Protein AF-A0A938IDF7-F1 (afdb_monomer)

Structure (mmCIF, N/CA/C/O backbone):
data_AF-A0A938IDF7-F1
#
_entry.id   AF-A0A938IDF7-F1
#
loop_
_atom_site.group_PDB
_atom_site.id
_atom_site.type_symbol
_atom_site.label_atom_id
_atom_site.label_alt_id
_atom_site.label_comp_id
_atom_site.label_asym_id
_atom_site.label_entity_id
_atom_site.label_seq_id
_atom_site.pdbx_PDB_ins_code
_atom_site.Cartn_x
_atom_site.Cartn_y
_atom_site.Cartn_z
_atom_site.occupancy
_atom_site.B_iso_or_equiv
_atom_site.auth_seq_id
_atom_site.auth_comp_id
_atom_site.auth_asym_id
_atom_site.auth_atom_id
_atom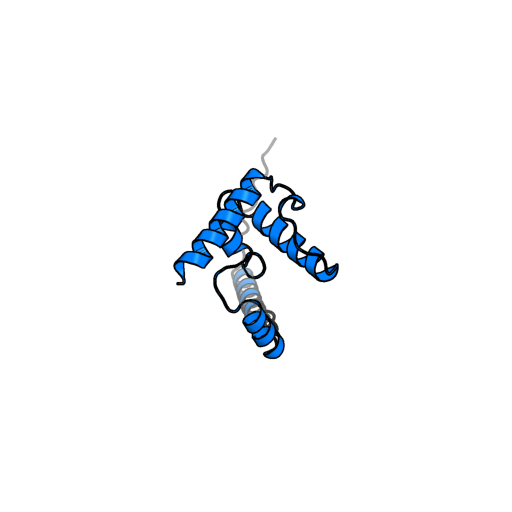_site.pdbx_PDB_model_num
ATOM 1 N N . MET A 1 1 ? 25.572 43.392 29.062 1.00 47.22 1 MET A N 1
ATOM 2 C CA . MET A 1 1 ? 24.604 42.386 28.580 1.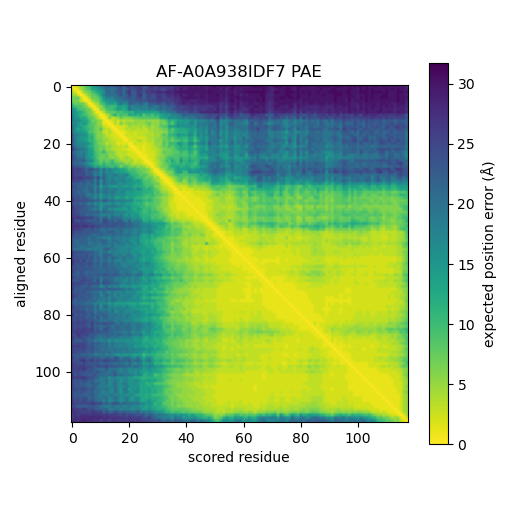00 47.22 1 MET A CA 1
ATOM 3 C C . MET A 1 1 ? 24.252 42.818 27.166 1.00 47.22 1 MET A C 1
ATOM 5 O O . MET A 1 1 ? 23.211 43.414 26.953 1.00 47.22 1 MET A O 1
ATOM 9 N N . GLU A 1 2 ? 25.220 42.679 26.259 1.00 44.78 2 GLU A N 1
ATOM 10 C CA . GLU A 1 2 ? 25.135 43.179 24.883 1.00 44.78 2 GLU A CA 1
ATOM 11 C C . GLU A 1 2 ? 24.808 41.978 23.998 1.00 44.78 2 GLU A C 1
ATOM 13 O O . GLU A 1 2 ? 25.450 40.932 24.099 1.00 44.78 2 GLU A O 1
ATOM 18 N N . SER A 1 3 ? 23.722 42.108 23.248 1.00 55.47 3 SER A N 1
ATOM 19 C CA . SER A 1 3 ? 23.105 41.054 22.459 1.00 55.47 3 SER A CA 1
ATOM 20 C C . SER A 1 3 ? 23.899 40.876 21.165 1.00 55.47 3 SER A C 1
AT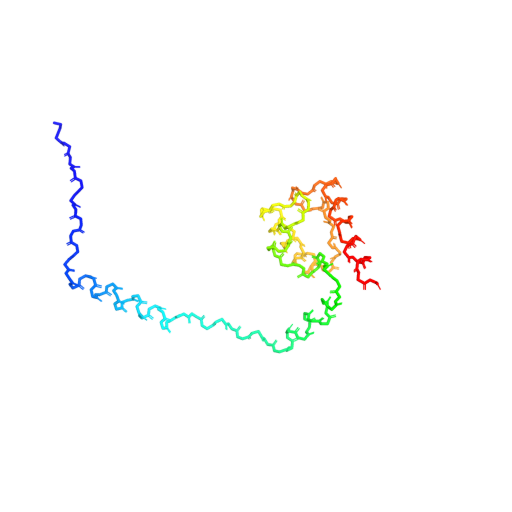OM 22 O O . SER A 1 3 ? 23.927 41.778 20.332 1.00 55.47 3 SER A O 1
ATOM 24 N N . ASP A 1 4 ? 24.562 39.729 21.027 1.00 52.56 4 ASP A N 1
ATOM 25 C CA . ASP A 1 4 ? 25.287 39.331 19.821 1.00 52.56 4 ASP A CA 1
ATOM 26 C C . ASP A 1 4 ? 24.258 38.982 18.731 1.00 52.56 4 ASP A C 1
ATOM 28 O O . ASP A 1 4 ? 23.589 37.945 18.776 1.00 52.56 4 ASP A O 1
ATOM 32 N N . ALA A 1 5 ? 24.021 39.926 17.821 1.00 57.66 5 ALA A N 1
ATOM 33 C CA . ALA A 1 5 ? 23.119 39.753 16.690 1.00 57.66 5 ALA A CA 1
ATOM 34 C C . ALA A 1 5 ? 23.831 38.937 15.597 1.00 57.66 5 ALA A C 1
ATOM 36 O O . ALA A 1 5 ? 24.984 39.236 15.288 1.00 57.66 5 ALA A O 1
ATOM 37 N N . PRO A 1 6 ? 23.181 37.937 14.974 1.00 56.44 6 PRO A N 1
ATOM 38 C CA . PRO A 1 6 ? 23.856 37.074 14.017 1.00 56.44 6 PRO A CA 1
ATOM 39 C C . PRO A 1 6 ? 24.259 37.874 12.777 1.00 56.44 6 PRO A C 1
ATOM 41 O O . PRO A 1 6 ? 23.417 38.493 12.117 1.00 56.44 6 PRO A O 1
ATOM 44 N N . GLU A 1 7 ? 25.557 37.849 12.474 1.00 58.81 7 GLU A N 1
ATOM 45 C CA . GLU A 1 7 ? 26.125 38.367 11.237 1.00 58.81 7 GLU A CA 1
ATOM 46 C C . GLU A 1 7 ? 25.299 37.866 10.047 1.00 58.81 7 GLU A C 1
ATOM 48 O O . GLU A 1 7 ? 25.103 36.663 9.844 1.00 58.81 7 GLU A O 1
ATOM 53 N N . ARG A 1 8 ? 24.773 38.810 9.258 1.00 59.25 8 ARG A N 1
ATOM 54 C CA . ARG A 1 8 ? 24.155 38.499 7.971 1.00 59.25 8 ARG A CA 1
ATOM 55 C C . ARG A 1 8 ? 25.218 37.810 7.129 1.00 59.25 8 ARG A C 1
ATOM 57 O O . ARG A 1 8 ? 26.228 38.413 6.787 1.00 59.25 8 ARG A O 1
ATOM 64 N N . LEU A 1 9 ? 24.979 36.543 6.826 1.00 62.31 9 LEU A 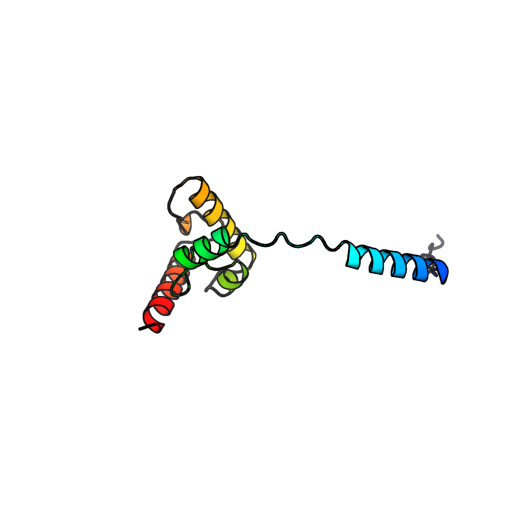N 1
ATOM 65 C CA . LEU A 1 9 ? 25.852 35.709 6.021 1.00 62.31 9 LEU A CA 1
ATOM 66 C C . LEU A 1 9 ? 25.815 36.220 4.569 1.00 62.31 9 LEU A C 1
ATOM 68 O O . LEU A 1 9 ? 25.036 35.750 3.743 1.00 62.31 9 LEU A O 1
ATOM 72 N N . GLU A 1 10 ? 26.610 37.247 4.277 1.00 64.50 10 GLU A N 1
ATOM 73 C CA . GLU A 1 10 ? 26.781 37.823 2.945 1.00 64.50 10 GLU A CA 1
ATOM 74 C C . GLU A 1 10 ? 27.708 36.909 2.146 1.00 64.50 10 GLU A C 1
ATOM 76 O O . GLU A 1 10 ? 28.932 37.027 2.182 1.00 64.50 10 GLU A O 1
ATOM 81 N N . TRP A 1 11 ? 27.124 35.927 1.457 1.00 64.62 11 TRP A N 1
ATOM 82 C CA . TRP A 1 11 ? 27.906 35.022 0.624 1.00 64.62 11 TRP A CA 1
ATOM 83 C C . TRP A 1 11 ? 28.582 35.831 -0.491 1.00 64.62 11 TRP A C 1
ATOM 85 O O . TRP A 1 11 ? 27.880 36.475 -1.279 1.00 64.62 11 TRP A O 1
ATOM 95 N N . PRO A 1 12 ? 29.924 35.794 -0.614 1.00 77.88 12 PRO A N 1
ATOM 96 C CA . PRO A 1 12 ? 30.583 36.389 -1.765 1.00 77.88 12 PRO A CA 1
ATOM 97 C C . PRO A 1 12 ? 30.064 35.722 -3.044 1.00 77.88 12 PRO A C 1
ATOM 99 O O . PRO A 1 12 ? 29.681 34.551 -3.034 1.00 77.88 12 PRO A O 1
ATOM 102 N N . VAL A 1 13 ? 30.083 36.440 -4.170 1.00 76.44 13 VAL A N 1
ATOM 103 C CA . VAL A 1 13 ? 29.576 35.945 -5.469 1.00 76.44 13 VAL A CA 1
ATOM 104 C C . VAL A 1 13 ? 30.184 34.583 -5.845 1.00 76.44 13 VAL A C 1
ATOM 106 O O . VAL A 1 13 ? 29.494 33.724 -6.386 1.00 76.44 13 VAL A O 1
ATOM 109 N N . TRP A 1 14 ? 31.441 34.327 -5.469 1.00 69.38 14 TRP A N 1
ATOM 110 C CA . TRP A 1 14 ? 32.098 33.026 -5.640 1.00 69.38 14 TRP A CA 1
ATOM 111 C C . TRP A 1 14 ? 31.439 31.884 -4.853 1.00 69.38 14 TRP A C 1
ATOM 113 O O . TRP A 1 14 ? 31.385 30.760 -5.346 1.00 69.38 14 TRP A O 1
ATOM 123 N N . GLY A 1 15 ? 30.885 32.167 -3.672 1.00 80.06 15 GLY A N 1
ATOM 124 C CA . GLY A 1 15 ? 30.081 31.220 -2.901 1.00 80.06 15 GLY A CA 1
ATOM 125 C C . GLY A 1 15 ? 28.785 30.849 -3.622 1.00 80.06 15 GLY A C 1
ATOM 126 O O . GLY A 1 15 ? 28.440 29.672 -3.686 1.00 80.06 15 GLY A O 1
ATOM 127 N N . PHE A 1 16 ? 28.110 31.821 -4.248 1.00 78.19 16 PHE A N 1
ATOM 128 C CA . PHE A 1 16 ? 26.933 31.554 -5.084 1.00 78.19 16 PHE A CA 1
ATOM 129 C C . PHE A 1 16 ? 27.280 30.749 -6.340 1.00 78.19 16 PHE A C 1
ATOM 131 O O . PHE A 1 16 ? 26.559 29.815 -6.677 1.00 78.19 16 PHE A O 1
ATOM 138 N N . VAL A 1 17 ? 28.393 31.057 -7.013 1.00 81.88 17 VAL A N 1
ATOM 139 C CA . VAL A 1 17 ? 28.861 30.298 -8.187 1.00 81.88 17 VAL A CA 1
ATOM 140 C C . VAL A 1 17 ? 29.218 28.859 -7.805 1.00 81.88 17 VAL A C 1
ATOM 142 O O . VAL A 1 17 ? 28.839 27.929 -8.514 1.00 81.88 17 VAL A O 1
ATOM 145 N N . GLY A 1 18 ? 29.884 28.658 -6.666 1.00 85.25 18 GLY A N 1
ATOM 146 C CA . GLY A 1 18 ? 30.176 27.329 -6.131 1.00 85.25 18 GLY A CA 1
ATOM 147 C C . GLY A 1 18 ? 28.910 26.544 -5.783 1.00 85.25 18 GLY A C 1
ATOM 148 O O . GLY A 1 18 ? 28.787 25.384 -6.169 1.00 85.25 18 GLY A O 1
ATOM 149 N N . ALA A 1 19 ? 27.937 27.184 -5.129 1.00 83.06 19 ALA A N 1
ATOM 150 C CA . ALA A 1 19 ? 26.654 26.570 -4.792 1.00 83.06 19 ALA A CA 1
ATOM 151 C C . ALA A 1 19 ? 25.810 26.237 -6.036 1.00 83.06 19 ALA A C 1
ATOM 153 O O . ALA A 1 19 ? 25.235 25.154 -6.110 1.00 83.06 19 ALA A O 1
ATOM 154 N N . LEU A 1 20 ? 25.777 27.120 -7.041 1.00 83.62 20 LEU A N 1
ATOM 155 C CA . LEU A 1 20 ? 25.109 26.864 -8.322 1.00 83.62 20 LEU A CA 1
ATOM 156 C C . LEU A 1 20 ? 25.790 25.732 -9.095 1.00 83.62 20 LEU A C 1
ATOM 158 O O . LEU A 1 20 ? 25.105 24.860 -9.623 1.00 83.62 20 LEU A O 1
ATOM 162 N N . GLY A 1 21 ? 27.125 25.706 -9.129 1.00 87.62 21 GLY A N 1
ATOM 163 C CA . GLY A 1 21 ? 27.892 24.629 -9.753 1.00 87.62 21 GLY A CA 1
ATOM 164 C C . GLY A 1 21 ? 27.668 23.282 -9.067 1.00 87.62 21 GLY A C 1
ATOM 165 O O . GLY A 1 21 ? 27.426 22.283 -9.742 1.00 87.62 21 GLY A O 1
ATOM 166 N N . ALA A 1 22 ? 27.672 23.260 -7.732 1.00 84.94 22 ALA A N 1
ATOM 167 C CA . ALA A 1 22 ? 27.347 22.077 -6.939 1.00 84.94 22 ALA A CA 1
ATOM 168 C C . ALA A 1 22 ? 25.896 21.621 -7.162 1.00 84.94 22 ALA A C 1
ATOM 170 O O . ALA A 1 22 ? 25.655 20.431 -7.347 1.00 84.94 22 ALA A O 1
ATOM 171 N N . GLY A 1 23 ? 24.938 22.550 -7.222 1.00 84.00 23 GLY A N 1
ATOM 172 C CA . GLY A 1 23 ? 23.542 22.249 -7.543 1.00 84.00 23 GLY A CA 1
ATOM 173 C C . GLY A 1 23 ? 23.374 21.647 -8.941 1.00 84.00 23 GLY A C 1
ATOM 174 O O . GLY A 1 23 ? 22.694 20.636 -9.098 1.00 84.00 23 GLY A O 1
ATOM 175 N N . LEU A 1 24 ? 24.050 22.207 -9.950 1.00 83.94 24 LEU A N 1
ATOM 176 C CA . LEU A 1 24 ? 24.034 21.688 -11.322 1.00 83.94 24 LEU A CA 1
ATOM 177 C C . LEU A 1 24 ? 24.696 20.302 -11.418 1.00 83.94 24 LEU A C 1
ATOM 179 O O . LEU A 1 24 ? 24.241 19.436 -12.165 1.00 83.94 24 LEU A O 1
ATOM 183 N N . LEU A 1 25 ? 25.765 20.080 -10.650 1.00 82.44 25 LEU A N 1
ATOM 184 C CA . LEU A 1 25 ? 26.441 18.789 -10.560 1.00 82.44 25 LEU A CA 1
ATOM 185 C C . LEU A 1 25 ? 25.550 17.737 -9.889 1.00 82.44 25 LEU A C 1
ATOM 187 O O . LEU A 1 25 ? 25.468 16.616 -10.378 1.00 82.44 25 LEU A O 1
ATOM 191 N N . LEU A 1 26 ? 24.835 18.095 -8.821 1.00 81.62 26 LEU A N 1
ATOM 192 C CA . LEU A 1 26 ? 23.888 17.196 -8.157 1.00 81.62 26 LEU A CA 1
ATOM 193 C C . LEU A 1 26 ? 22.704 16.833 -9.062 1.00 81.62 26 LEU A C 1
ATOM 195 O O . LEU A 1 26 ? 22.307 15.674 -9.079 1.00 81.62 26 LEU A O 1
ATOM 199 N N . GLN A 1 27 ? 22.211 17.763 -9.886 1.00 77.75 27 GLN A N 1
ATOM 200 C CA . GLN A 1 27 ? 21.201 17.457 -10.912 1.00 77.75 27 GLN A CA 1
ATOM 201 C C . GLN A 1 27 ? 21.706 16.442 -11.953 1.00 77.75 27 GLN A C 1
ATOM 203 O O . GLN A 1 27 ? 20.935 15.649 -12.478 1.00 77.75 27 GLN A O 1
ATOM 208 N N . ARG A 1 28 ? 23.011 16.425 -12.255 1.00 80.31 28 ARG A N 1
ATOM 209 C CA . ARG A 1 28 ? 23.624 15.418 -13.145 1.00 80.31 28 ARG A CA 1
ATOM 210 C C . ARG A 1 28 ? 23.840 14.068 -12.468 1.00 80.31 28 ARG A C 1
ATOM 212 O O . ARG A 1 28 ? 23.969 13.064 -13.162 1.00 80.31 28 ARG A O 1
ATOM 219 N N . LEU A 1 29 ? 23.909 14.063 -11.141 1.00 76.56 29 LEU A N 1
ATOM 220 C CA . LEU A 1 29 ? 24.070 12.878 -10.307 1.00 76.56 29 LEU A CA 1
ATOM 221 C C . LEU A 1 29 ? 22.731 12.343 -9.797 1.00 76.56 29 LEU A C 1
ATOM 223 O O . LEU A 1 29 ? 22.749 11.474 -8.924 1.00 76.56 29 LEU A O 1
ATOM 227 N N . GLU A 1 30 ? 21.593 12.833 -10.314 1.00 70.00 30 GLU A N 1
ATOM 228 C CA . GLU A 1 30 ? 20.296 12.238 -10.007 1.00 70.00 30 GLU A CA 1
ATOM 229 C C . GLU A 1 30 ? 20.405 10.731 -10.251 1.00 70.00 30 GLU A C 1
ATOM 231 O O . GLU A 1 30 ? 20.681 10.308 -11.382 1.00 70.00 30 GLU A O 1
ATOM 236 N N . PRO A 1 31 ? 20.282 9.906 -9.194 1.00 63.84 31 PRO A N 1
ATOM 237 C CA . PRO A 1 31 ? 20.448 8.479 -9.342 1.00 63.84 31 PRO A CA 1
ATOM 238 C C . PRO A 1 31 ? 19.395 8.034 -10.341 1.00 63.84 31 PRO A C 1
ATOM 240 O O . PRO A 1 31 ? 18.200 8.260 -10.128 1.00 63.84 31 PRO A O 1
ATOM 243 N N . ALA A 1 32 ? 19.842 7.443 -11.449 1.00 70.62 32 ALA A N 1
ATOM 244 C CA . ALA A 1 32 ? 18.938 6.861 -12.419 1.00 70.62 32 ALA A CA 1
ATOM 245 C C . ALA A 1 32 ? 18.009 5.932 -11.640 1.00 70.62 32 ALA A C 1
ATOM 247 O O . ALA A 1 32 ? 18.468 4.940 -11.066 1.00 70.62 32 ALA A O 1
ATOM 248 N N . ARG A 1 33 ? 16.717 6.285 -11.551 1.00 71.94 33 ARG A N 1
ATOM 249 C CA . ARG A 1 33 ? 15.726 5.372 -10.983 1.00 71.94 33 ARG A CA 1
ATOM 250 C C . ARG A 1 33 ? 15.907 4.072 -11.753 1.00 71.94 33 ARG A C 1
ATOM 252 O O . ARG A 1 33 ? 15.801 4.119 -12.983 1.00 71.94 33 ARG A O 1
ATOM 259 N N . PRO A 1 34 ? 16.259 2.960 -11.084 1.00 72.50 34 PRO A N 1
ATOM 260 C CA . PRO A 1 34 ? 16.551 1.737 -11.800 1.00 72.50 34 PRO A CA 1
ATOM 261 C C . PRO A 1 34 ? 15.333 1.422 -12.670 1.00 72.50 34 PRO A C 1
ATOM 263 O O . PRO A 1 34 ? 14.202 1.489 -12.168 1.00 72.50 34 PRO A O 1
ATOM 266 N N . PRO A 1 35 ? 15.520 1.167 -13.977 1.00 76.94 35 PRO A N 1
ATOM 267 C CA . PRO A 1 35 ? 14.401 0.814 -14.825 1.00 76.94 35 PRO A CA 1
ATOM 268 C C . PRO A 1 35 ? 13.756 -0.433 -14.224 1.00 76.94 35 PRO A C 1
ATOM 270 O O . PRO A 1 35 ? 14.421 -1.449 -14.025 1.00 76.94 35 PRO A O 1
ATOM 273 N N . ILE A 1 36 ? 12.471 -0.337 -13.877 1.00 80.19 36 ILE A N 1
ATOM 274 C CA . ILE A 1 36 ? 11.717 -1.493 -13.392 1.00 80.19 36 ILE A CA 1
ATOM 275 C C . ILE A 1 36 ? 11.767 -2.542 -14.511 1.00 80.19 36 ILE A C 1
ATOM 277 O O . ILE A 1 36 ? 11.329 -2.215 -15.620 1.00 80.19 36 ILE A O 1
ATOM 281 N N . PRO A 1 37 ? 12.287 -3.759 -14.257 1.00 88.38 37 PRO A N 1
ATOM 282 C CA . PRO A 1 37 ? 12.367 -4.797 -15.277 1.00 88.38 37 PRO A CA 1
ATOM 283 C C . PRO A 1 37 ? 10.999 -5.027 -15.924 1.00 88.38 37 PRO A C 1
ATOM 285 O O . PRO A 1 37 ? 9.992 -5.069 -15.216 1.00 88.38 37 PRO A O 1
ATOM 288 N N . GLU A 1 38 ? 10.941 -5.213 -17.245 1.00 87.12 38 GLU A N 1
ATOM 289 C CA . GLU A 1 38 ? 9.672 -5.469 -17.952 1.00 87.12 38 GLU A CA 1
ATOM 290 C C . GLU A 1 38 ? 8.919 -6.660 -17.351 1.00 87.12 38 GLU A C 1
ATOM 292 O O . GLU A 1 38 ? 7.708 -6.600 -17.166 1.00 87.12 38 GLU A O 1
ATOM 297 N N . ALA A 1 39 ? 9.650 -7.694 -16.925 1.00 85.31 39 ALA A N 1
ATOM 298 C CA . ALA A 1 39 ? 9.088 -8.836 -16.211 1.00 85.31 39 ALA A CA 1
ATOM 299 C C . ALA A 1 39 ? 8.384 -8.442 -14.899 1.00 85.31 39 ALA A C 1
ATOM 301 O O . ALA A 1 39 ? 7.333 -8.990 -14.577 1.00 85.31 39 ALA A O 1
ATOM 302 N N . ALA A 1 40 ? 8.924 -7.476 -14.149 1.00 83.44 40 ALA A N 1
ATOM 303 C CA . ALA A 1 40 ? 8.290 -6.980 -12.930 1.00 83.44 40 ALA A CA 1
ATOM 304 C C . ALA A 1 40 ? 7.034 -6.153 -13.247 1.00 83.44 40 ALA A C 1
ATOM 306 O O . ALA A 1 40 ? 6.040 -6.271 -12.536 1.00 83.44 40 ALA A O 1
ATOM 307 N N . ARG A 1 41 ? 7.042 -5.373 -14.340 1.00 83.38 41 ARG A N 1
ATOM 308 C CA . ARG A 1 41 ? 5.847 -4.651 -14.812 1.00 83.38 41 ARG A CA 1
ATOM 309 C C . ARG A 1 41 ? 4.742 -5.615 -15.226 1.00 83.38 41 ARG A C 1
ATOM 311 O O . ARG A 1 41 ? 3.644 -5.519 -14.694 1.00 83.38 41 ARG A O 1
ATOM 318 N N . ALA A 1 42 ? 5.060 -6.589 -16.076 1.00 86.44 42 ALA A N 1
ATOM 319 C CA . ALA A 1 42 ? 4.116 -7.612 -16.514 1.00 86.44 42 ALA A CA 1
ATOM 320 C C . ALA A 1 42 ? 3.567 -8.428 -15.332 1.00 86.44 42 ALA A C 1
ATOM 322 O O . ALA A 1 42 ? 2.385 -8.763 -15.295 1.00 86.44 42 ALA A O 1
ATOM 323 N N . PHE A 1 43 ? 4.402 -8.713 -14.326 1.00 83.38 43 PHE A N 1
ATOM 324 C CA . PHE A 1 43 ? 3.956 -9.371 -13.101 1.00 83.38 43 PHE A CA 1
ATOM 325 C C . PHE A 1 43 ? 2.925 -8.525 -12.344 1.00 83.38 43 PHE A C 1
ATOM 327 O O . PHE A 1 43 ? 1.858 -9.040 -12.006 1.00 83.38 43 PHE A O 1
ATOM 334 N N . VAL A 1 44 ? 3.210 -7.238 -12.111 1.00 82.69 44 VAL A N 1
ATOM 335 C CA . VAL A 1 44 ? 2.267 -6.322 -11.450 1.00 82.69 44 VAL A CA 1
ATOM 336 C C . VAL A 1 44 ? 0.990 -6.187 -12.269 1.00 82.69 44 VAL A C 1
ATOM 338 O O . VAL A 1 44 ? -0.084 -6.364 -11.710 1.00 82.69 44 VAL A O 1
ATOM 341 N N . GLU A 1 45 ? 1.081 -5.969 -13.581 1.00 84.56 45 GLU A N 1
ATOM 342 C CA . GLU A 1 45 ? -0.084 -5.898 -14.468 1.00 84.56 45 GLU A CA 1
ATOM 343 C C . GLU A 1 45 ? -0.927 -7.170 -14.392 1.00 84.56 45 GLU A C 1
ATOM 345 O O . GLU A 1 45 ? -2.132 -7.080 -14.221 1.00 84.56 45 GLU A O 1
ATOM 350 N N . SER A 1 46 ? -0.322 -8.359 -14.412 1.00 84.69 46 SER A N 1
ATOM 351 C CA . SER A 1 46 ? -1.081 -9.612 -14.298 1.00 84.69 46 SER A CA 1
ATOM 352 C C . SER A 1 46 ? -1.770 -9.787 -12.937 1.00 84.69 46 SER A C 1
ATOM 354 O O . SER A 1 46 ? -2.843 -10.381 -12.859 1.00 84.69 46 SER A O 1
ATOM 356 N N . ARG A 1 47 ? -1.165 -9.273 -11.856 1.00 79.62 47 ARG A N 1
ATOM 357 C CA . ARG A 1 47 ? -1.686 -9.351 -10.479 1.00 79.62 47 ARG A CA 1
ATOM 358 C C . ARG A 1 47 ? -2.711 -8.265 -10.166 1.00 79.62 47 ARG A C 1
ATOM 360 O O . ARG A 1 47 ? -3.548 -8.466 -9.293 1.00 79.62 47 ARG A O 1
ATOM 367 N N . CYS A 1 48 ? -2.607 -7.135 -10.853 1.00 83.69 48 CYS A N 1
ATOM 368 C CA . CYS A 1 48 ? -3.381 -5.922 -10.624 1.00 83.69 48 CYS A CA 1
ATOM 369 C C . CYS A 1 48 ? -4.271 -5.560 -11.815 1.00 83.69 48 CYS A C 1
ATOM 371 O O . CYS A 1 48 ? -4.800 -4.452 -11.873 1.00 83.69 48 CYS A O 1
ATOM 373 N N . ALA A 1 49 ? -4.457 -6.490 -12.755 1.00 77.50 49 ALA A N 1
ATOM 374 C CA . ALA A 1 49 ? -5.419 -6.366 -13.834 1.00 77.50 49 ALA A CA 1
ATOM 375 C C . ALA A 1 49 ? -6.829 -6.439 -13.245 1.00 77.50 49 ALA A C 1
ATOM 377 O O . ALA A 1 49 ? -7.282 -7.501 -12.815 1.00 77.50 49 ALA A O 1
ATOM 378 N N . GLY A 1 50 ? -7.519 -5.303 -13.215 1.00 78.12 50 GLY A N 1
ATOM 379 C CA . GLY A 1 50 ? -8.892 -5.229 -12.738 1.00 78.12 50 GLY A CA 1
ATOM 380 C C . GLY A 1 50 ? -9.219 -3.912 -12.040 1.00 78.12 50 GLY A C 1
ATOM 381 O O . GLY A 1 50 ? -8.441 -2.957 -12.110 1.00 78.12 50 GLY A O 1
ATOM 382 N N . PRO A 1 51 ? -10.387 -3.843 -11.381 1.00 82.75 51 PRO A N 1
ATOM 383 C CA . PRO A 1 51 ? -10.758 -2.692 -10.570 1.00 82.75 51 PRO A CA 1
ATOM 384 C C . PRO A 1 51 ? -9.792 -2.521 -9.390 1.00 82.75 51 PRO A C 1
ATOM 386 O O . PRO A 1 51 ? -9.110 -3.465 -8.976 1.00 82.75 51 PRO A O 1
ATOM 389 N N . ARG A 1 52 ? -9.764 -1.306 -8.827 1.00 86.88 52 ARG A N 1
ATOM 390 C CA . ARG A 1 52 ? -8.948 -0.972 -7.648 1.00 86.88 52 ARG A CA 1
ATOM 391 C C . ARG A 1 52 ? -9.088 -2.025 -6.556 1.00 86.88 52 ARG A C 1
ATOM 393 O O . ARG A 1 52 ? -10.188 -2.506 -6.273 1.00 86.88 52 ARG A O 1
ATOM 400 N N . SER A 1 53 ? -7.968 -2.364 -5.928 1.00 87.75 53 SER A N 1
ATOM 401 C CA . SER A 1 53 ? -7.928 -3.401 -4.906 1.00 87.75 53 SER A CA 1
ATOM 402 C C . SER A 1 53 ? -6.843 -3.128 -3.878 1.00 87.75 53 SER A C 1
ATOM 404 O O . SER A 1 53 ? -5.763 -2.619 -4.169 1.00 87.75 53 SER A O 1
ATOM 406 N N . LEU A 1 54 ? -7.099 -3.581 -2.655 1.00 88.94 54 LEU A N 1
ATOM 407 C CA . LEU A 1 54 ? -6.203 -3.390 -1.516 1.00 88.94 54 LEU A CA 1
ATOM 408 C C . LEU A 1 54 ? -4.801 -3.981 -1.738 1.00 88.94 54 LEU A C 1
ATOM 410 O O . LEU A 1 54 ? -3.823 -3.538 -1.139 1.00 88.94 54 LEU A O 1
ATOM 414 N N . LEU A 1 55 ? -4.684 -4.977 -2.617 1.00 87.12 55 LEU A N 1
ATOM 415 C CA . LEU A 1 55 ? -3.417 -5.628 -2.940 1.00 87.12 55 LEU A CA 1
ATOM 416 C C . LEU A 1 55 ? -2.537 -4.807 -3.891 1.00 87.12 55 LEU A C 1
ATOM 418 O O . LEU A 1 55 ? -1.331 -5.035 -3.926 1.00 87.12 55 LEU A O 1
ATOM 422 N N . CYS A 1 56 ? -3.119 -3.853 -4.616 1.00 86.88 56 CYS A N 1
ATOM 423 C CA . CYS A 1 56 ? -2.464 -3.151 -5.718 1.00 86.88 56 CYS A CA 1
ATOM 424 C C . CYS A 1 56 ? -2.389 -1.642 -5.520 1.00 86.88 56 CYS A C 1
ATOM 426 O O . CYS A 1 56 ? -1.445 -1.021 -6.002 1.00 86.88 56 CYS A O 1
ATOM 428 N N . ASP A 1 57 ? -3.325 -1.073 -4.765 1.00 91.00 57 ASP A N 1
ATOM 429 C CA . ASP A 1 57 ? -3.373 0.362 -4.531 1.00 91.00 57 ASP A CA 1
ATOM 430 C C . ASP A 1 57 ? -2.070 0.861 -3.874 1.00 91.00 57 ASP A C 1
ATOM 432 O O . ASP A 1 57 ? -1.511 0.250 -2.948 1.00 91.00 57 ASP A O 1
ATOM 436 N N . SER A 1 58 ? -1.561 1.973 -4.391 1.00 90.00 58 SER A N 1
ATOM 437 C CA . SER A 1 58 ? -0.432 2.719 -3.837 1.00 90.00 58 SER A CA 1
ATOM 438 C C . SER A 1 58 ? -0.794 3.371 -2.498 1.00 90.00 58 SER A C 1
ATOM 440 O O . SER A 1 58 ? -1.967 3.516 -2.166 1.00 90.00 58 SER A O 1
ATOM 442 N N . ALA A 1 59 ? 0.203 3.805 -1.717 1.00 89.62 59 ALA A N 1
ATOM 443 C CA . ALA A 1 59 ? -0.060 4.505 -0.453 1.00 89.62 59 ALA A CA 1
ATOM 444 C C . ALA A 1 59 ? -0.968 5.732 -0.663 1.00 89.62 59 ALA A C 1
ATOM 446 O O . ALA A 1 59 ? -1.964 5.882 0.034 1.00 89.62 59 ALA A O 1
ATOM 447 N N . PHE A 1 60 ? -0.701 6.517 -1.708 1.00 89.62 60 PHE A N 1
ATOM 448 C CA . PHE A 1 60 ? -1.519 7.670 -2.078 1.00 89.62 60 PHE A CA 1
ATOM 449 C C . PHE A 1 60 ? -2.969 7.291 -2.419 1.00 89.62 60 PHE A C 1
ATOM 451 O O . PHE A 1 60 ? -3.917 7.947 -2.000 1.00 89.62 60 PHE A O 1
ATOM 458 N N . GLU A 1 61 ? -3.170 6.201 -3.157 1.00 92.56 61 GLU A N 1
ATOM 459 C CA . GLU A 1 61 ? -4.511 5.701 -3.463 1.00 92.56 61 GLU A CA 1
ATOM 460 C C . GLU A 1 61 ? -5.243 5.212 -2.209 1.00 92.56 61 GLU A C 1
ATOM 462 O O . GLU A 1 61 ? -6.448 5.444 -2.077 1.00 92.56 61 GLU A O 1
ATOM 467 N N . LEU A 1 62 ? -4.529 4.576 -1.277 1.00 94.62 62 LEU A N 1
ATOM 468 C CA . LEU A 1 62 ? -5.081 4.120 -0.002 1.00 94.62 62 LEU A CA 1
ATOM 469 C C . LEU A 1 62 ? -5.523 5.288 0.891 1.00 94.62 62 LEU A C 1
ATOM 471 O O . LEU A 1 62 ? -6.508 5.141 1.608 1.00 94.62 62 LEU A O 1
ATOM 475 N N . GLU A 1 63 ? -4.863 6.446 0.832 1.00 94.69 63 GLU A N 1
ATOM 476 C CA . GLU A 1 63 ? -5.267 7.658 1.570 1.00 94.69 63 GLU A CA 1
ATOM 477 C C . GLU A 1 63 ? -6.632 8.209 1.142 1.00 94.69 63 GLU A C 1
ATOM 479 O O . GLU A 1 63 ? -7.300 8.893 1.912 1.00 94.69 63 GLU A O 1
ATOM 484 N N . ALA A 1 64 ? -7.086 7.902 -0.074 1.00 92.62 64 ALA A N 1
ATOM 485 C CA . ALA A 1 64 ? -8.415 8.303 -0.526 1.00 92.62 64 ALA A CA 1
ATOM 486 C C . ALA A 1 64 ? -9.544 7.454 0.095 1.00 92.62 64 ALA A C 1
ATOM 488 O O . ALA A 1 64 ? -10.722 7.753 -0.111 1.00 92.62 64 ALA A O 1
ATOM 489 N N . LEU A 1 65 ? -9.214 6.380 0.823 1.00 93.38 65 LEU A N 1
ATOM 490 C CA . LEU A 1 65 ? -10.201 5.480 1.415 1.00 93.38 65 LEU A CA 1
ATOM 491 C C . LEU A 1 65 ? -10.844 6.081 2.679 1.00 93.38 65 LEU A C 1
ATOM 493 O O . LEU A 1 65 ? -10.193 6.782 3.459 1.00 93.38 65 LEU A O 1
ATOM 497 N N . PRO A 1 66 ? -12.122 5.760 2.954 1.00 91.94 66 PRO A N 1
ATOM 498 C CA . PRO A 1 66 ? -12.838 6.305 4.101 1.00 91.94 66 PRO A CA 1
ATOM 499 C C . PRO A 1 66 ? -12.157 5.937 5.425 1.00 91.94 66 PRO A C 1
ATOM 501 O O . PRO A 1 66 ? -12.048 4.768 5.797 1.00 91.94 66 PRO A O 1
ATOM 504 N N . GLY A 1 67 ? -11.727 6.959 6.168 1.00 91.38 67 GLY A N 1
ATOM 505 C CA . GLY A 1 67 ? -11.068 6.782 7.462 1.00 91.38 67 GLY A CA 1
ATOM 506 C C . GLY A 1 67 ? -9.609 6.320 7.374 1.00 91.38 67 GLY A C 1
ATOM 507 O O . GLY A 1 67 ? -9.038 5.963 8.407 1.00 91.38 67 GLY A O 1
ATOM 508 N N . VAL A 1 68 ? -8.985 6.350 6.195 1.00 94.94 68 VAL A N 1
ATOM 509 C CA . VAL A 1 68 ? -7.555 6.077 6.002 1.00 94.94 68 VAL A CA 1
ATOM 510 C C . VAL A 1 68 ? -6.852 7.396 5.694 1.00 94.94 68 VAL A C 1
ATOM 512 O O . VAL A 1 68 ? -7.126 8.020 4.687 1.00 94.94 68 VAL A O 1
ATOM 515 N N . GLY A 1 69 ? -5.965 7.841 6.583 1.00 93.94 69 GLY A N 1
ATOM 516 C CA . GLY A 1 69 ? -5.022 8.927 6.288 1.00 93.94 69 GLY A CA 1
ATOM 517 C C . GLY A 1 69 ? -3.628 8.371 6.005 1.00 93.94 69 GLY A 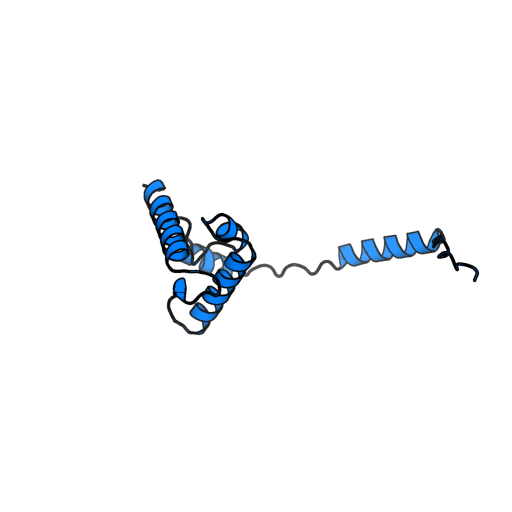C 1
ATOM 518 O O . GLY A 1 69 ? -3.422 7.165 6.137 1.00 93.94 69 GLY A O 1
ATOM 519 N N . GLU A 1 70 ? -2.665 9.245 5.715 1.00 95.38 70 GLU A N 1
ATOM 520 C CA . GLU A 1 70 ? -1.267 8.905 5.384 1.00 95.38 70 GLU A CA 1
ATOM 521 C C . GLU A 1 70 ? -0.669 7.821 6.299 1.00 95.38 70 GLU A C 1
ATOM 523 O O . GLU A 1 70 ? -0.225 6.771 5.837 1.00 95.38 70 GLU A O 1
ATOM 528 N N . VAL A 1 71 ? -0.756 8.005 7.623 1.00 95.44 71 VAL A N 1
ATOM 529 C CA . VAL A 1 71 ? -0.212 7.050 8.609 1.00 95.44 71 VAL A CA 1
ATOM 530 C C . VAL A 1 71 ? -0.827 5.653 8.460 1.00 95.44 71 VAL A C 1
ATOM 532 O O . VAL A 1 71 ? -0.127 4.644 8.525 1.00 95.44 71 VAL A O 1
ATOM 535 N N . ARG A 1 72 ? -2.144 5.579 8.238 1.00 95.62 72 ARG A N 1
ATOM 536 C CA . ARG A 1 72 ? -2.860 4.307 8.063 1.00 95.62 72 ARG A CA 1
ATOM 537 C C . ARG A 1 72 ? -2.579 3.693 6.696 1.00 95.62 72 ARG A C 1
ATOM 539 O O . ARG A 1 72 ? -2.446 2.479 6.607 1.00 95.62 72 ARG A O 1
ATOM 546 N N . ALA A 1 73 ? -2.463 4.507 5.651 1.00 96.25 73 ALA A N 1
ATOM 547 C CA . ALA A 1 73 ? -2.105 4.045 4.316 1.00 96.25 73 ALA A CA 1
ATOM 548 C C . ALA A 1 73 ? -0.715 3.395 4.307 1.00 96.25 73 ALA A C 1
ATOM 550 O O . ALA A 1 73 ? -0.554 2.289 3.786 1.00 96.25 73 ALA A O 1
ATOM 551 N N . LEU A 1 74 ? 0.264 4.025 4.965 1.00 95.19 74 LEU A N 1
ATOM 552 C CA . LEU A 1 74 ? 1.598 3.458 5.153 1.00 95.19 74 LEU A CA 1
ATOM 553 C C . LEU A 1 74 ? 1.556 2.163 5.975 1.00 95.19 74 LEU A C 1
ATOM 555 O O . LEU A 1 74 ? 2.182 1.179 5.584 1.00 95.19 74 LEU A O 1
ATOM 559 N N . ALA A 1 75 ? 0.777 2.121 7.060 1.00 95.56 75 ALA A N 1
ATOM 560 C CA . ALA A 1 75 ? 0.611 0.907 7.861 1.00 95.56 75 ALA A CA 1
ATOM 561 C C . ALA A 1 75 ? 0.003 -0.253 7.049 1.00 95.56 75 ALA A C 1
ATOM 563 O O . ALA A 1 75 ? 0.472 -1.386 7.150 1.00 95.56 75 ALA A O 1
ATOM 564 N N . ILE A 1 76 ? -0.994 0.020 6.200 1.00 95.62 76 ILE A N 1
ATOM 565 C CA . ILE A 1 76 ? -1.587 -0.978 5.296 1.00 95.62 76 ILE A CA 1
ATOM 566 C C . ILE A 1 76 ? -0.549 -1.465 4.278 1.00 95.62 76 ILE A C 1
ATOM 568 O O . ILE A 1 76 ? -0.420 -2.671 4.064 1.00 95.62 76 ILE A O 1
ATOM 572 N N . ALA A 1 77 ? 0.207 -0.555 3.659 1.00 93.81 77 ALA A N 1
ATOM 573 C CA . ALA A 1 77 ? 1.240 -0.912 2.689 1.00 93.81 77 ALA A CA 1
ATOM 574 C C . ALA A 1 77 ? 2.335 -1.793 3.318 1.00 93.81 77 ALA A C 1
ATOM 576 O O . ALA A 1 77 ? 2.743 -2.791 2.717 1.00 93.81 77 ALA A O 1
ATOM 577 N N . GLN A 1 78 ? 2.752 -1.469 4.544 1.00 93.75 78 GLN A N 1
ATOM 578 C CA . GLN A 1 78 ? 3.707 -2.259 5.318 1.00 93.75 78 GLN A CA 1
ATOM 579 C C . GLN A 1 78 ? 3.146 -3.645 5.666 1.00 93.75 78 GLN A C 1
ATOM 581 O O . GLN A 1 78 ? 3.782 -4.660 5.383 1.00 93.75 78 GLN A O 1
ATOM 586 N N . ALA A 1 79 ? 1.925 -3.713 6.204 1.00 94.44 79 ALA A N 1
ATOM 587 C CA . ALA A 1 79 ? 1.282 -4.979 6.547 1.00 94.44 79 ALA A CA 1
ATOM 588 C C . ALA A 1 79 ? 1.084 -5.880 5.318 1.00 94.44 79 ALA A C 1
ATOM 590 O O . ALA A 1 79 ? 1.240 -7.099 5.404 1.00 94.44 79 ALA A O 1
ATOM 591 N N . ARG A 1 80 ? 0.793 -5.291 4.150 1.00 93.69 80 ARG A N 1
ATOM 592 C CA . ARG A 1 80 ? 0.709 -6.002 2.867 1.00 93.69 80 ARG A CA 1
ATOM 593 C C . ARG A 1 80 ? 2.042 -6.640 2.486 1.00 93.69 80 ARG A C 1
ATOM 595 O O . ARG A 1 80 ? 2.062 -7.801 2.081 1.00 93.69 80 ARG A O 1
ATOM 602 N N . TRP A 1 81 ? 3.139 -5.897 2.612 1.00 91.50 81 TRP A N 1
ATOM 603 C CA . TRP A 1 81 ? 4.478 -6.414 2.342 1.00 91.50 81 TRP A CA 1
ATOM 604 C C . TRP A 1 81 ? 4.823 -7.584 3.271 1.00 91.50 81 TRP A C 1
ATOM 606 O O . TRP A 1 81 ? 5.196 -8.658 2.801 1.00 91.50 81 TRP A O 1
ATOM 616 N N . GLU A 1 82 ? 4.615 -7.418 4.578 1.00 93.38 82 GLU A N 1
ATOM 617 C CA . GLU A 1 82 ? 4.880 -8.457 5.580 1.00 93.38 82 GLU A CA 1
ATOM 618 C C . GLU A 1 82 ? 4.025 -9.710 5.368 1.00 93.38 82 GLU A C 1
ATOM 620 O O . GLU A 1 82 ? 4.525 -10.831 5.460 1.00 93.38 82 GLU A O 1
ATOM 625 N N . ALA A 1 83 ? 2.740 -9.536 5.047 1.00 92.62 83 ALA A N 1
ATOM 626 C CA . ALA A 1 83 ? 1.844 -10.638 4.727 1.00 92.62 83 ALA A CA 1
ATOM 627 C C . ALA A 1 83 ? 2.310 -11.403 3.477 1.00 92.62 83 ALA A C 1
ATOM 629 O O . ALA A 1 83 ? 2.334 -12.634 3.490 1.00 92.62 83 ALA A O 1
ATOM 630 N N . GLY A 1 84 ? 2.755 -10.682 2.443 1.00 87.56 84 GLY A N 1
ATOM 631 C CA . GLY A 1 84 ? 3.320 -11.265 1.228 1.00 87.56 84 GLY A CA 1
ATOM 632 C C . GLY A 1 84 ? 4.592 -12.075 1.487 1.00 87.56 84 GLY A C 1
ATOM 633 O O . GLY A 1 84 ? 4.686 -13.211 1.029 1.00 87.56 84 GLY A O 1
ATOM 634 N N . VAL A 1 85 ? 5.534 -11.531 2.267 1.00 89.19 85 VAL A N 1
ATOM 635 C CA . VAL A 1 85 ? 6.774 -12.232 2.659 1.00 89.19 85 VAL A CA 1
ATOM 636 C C . VAL A 1 85 ? 6.468 -13.488 3.480 1.00 89.19 85 VAL A C 1
ATOM 638 O O . VAL A 1 85 ? 7.099 -14.523 3.280 1.00 89.19 85 VAL A O 1
ATOM 641 N N . ALA A 1 86 ? 5.481 -13.421 4.374 1.00 90.56 86 ALA A N 1
ATOM 642 C CA . ALA A 1 86 ? 5.065 -14.546 5.208 1.00 90.56 86 ALA A CA 1
ATOM 643 C C . ALA A 1 86 ? 4.122 -15.542 4.501 1.00 90.56 86 ALA A C 1
ATOM 645 O O . ALA A 1 86 ? 3.766 -16.560 5.094 1.00 90.56 86 ALA A O 1
ATOM 646 N N . GLY A 1 87 ? 3.684 -15.264 3.267 1.00 91.19 87 GLY A N 1
ATOM 647 C CA . GLY A 1 87 ? 2.740 -16.113 2.533 1.00 91.19 87 GLY A CA 1
ATOM 648 C C . GLY A 1 87 ? 1.346 -16.201 3.167 1.00 91.19 87 GLY A C 1
ATOM 649 O O . GLY A 1 87 ? 0.643 -17.190 2.966 1.00 91.19 87 GLY A O 1
ATOM 650 N N . ARG A 1 88 ? 0.940 -15.190 3.944 1.00 91.88 88 ARG A N 1
ATOM 651 C CA . ARG A 1 88 ? -0.365 -15.130 4.622 1.00 91.88 88 ARG A CA 1
ATOM 652 C C . ARG A 1 88 ? -1.288 -14.103 3.957 1.00 91.88 88 ARG A C 1
ATOM 654 O O . ARG A 1 88 ? -0.801 -13.134 3.374 1.00 91.88 88 ARG A O 1
ATOM 661 N N . PRO A 1 89 ? -2.616 -14.267 4.054 1.00 91.25 89 PRO A N 1
ATOM 662 C CA . PRO A 1 89 ? -3.538 -13.220 3.637 1.00 91.25 89 PRO A CA 1
ATOM 663 C C . PRO A 1 89 ? -3.384 -11.974 4.520 1.00 91.25 89 PRO A C 1
ATOM 665 O O . PRO A 1 89 ? -3.107 -12.071 5.715 1.00 91.25 89 PRO A O 1
ATOM 668 N N . LEU A 1 90 ? -3.593 -10.800 3.924 1.00 92.44 90 LEU A N 1
ATOM 669 C CA . LEU A 1 90 ? -3.670 -9.544 4.662 1.00 92.44 90 LEU A CA 1
ATOM 670 C C . LEU A 1 90 ? -5.009 -9.463 5.403 1.00 92.44 90 LEU A C 1
ATOM 672 O O . LEU A 1 90 ? -6.071 -9.494 4.781 1.00 92.44 90 LEU A O 1
ATOM 676 N N . VAL A 1 91 ? -4.941 -9.310 6.721 1.00 93.31 91 VAL A N 1
ATOM 677 C CA . VAL A 1 91 ? -6.089 -9.041 7.591 1.00 93.31 91 VAL A CA 1
ATOM 678 C C . VAL A 1 91 ? -6.032 -7.569 7.986 1.00 93.31 91 VAL A C 1
ATOM 680 O O . VAL A 1 91 ? -5.039 -7.112 8.546 1.00 93.31 91 VAL A O 1
ATOM 683 N N . LEU A 1 92 ? -7.074 -6.802 7.657 1.00 93.56 92 LEU A N 1
ATOM 684 C CA . LEU A 1 92 ? -7.097 -5.353 7.902 1.00 93.56 92 LEU A CA 1
ATOM 685 C C . LEU A 1 92 ? -7.106 -5.020 9.393 1.00 93.56 92 LEU A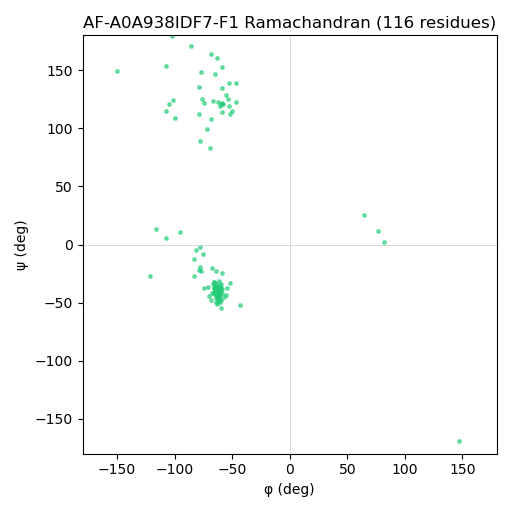 C 1
ATOM 687 O O . LEU A 1 92 ? -6.532 -4.020 9.800 1.00 93.56 92 LEU A O 1
ATOM 691 N N . GLU A 1 93 ? -7.751 -5.860 10.190 1.00 94.31 93 GLU A N 1
ATOM 692 C CA . GLU A 1 93 ? -7.879 -5.721 11.636 1.00 94.31 93 GLU A CA 1
ATOM 693 C C . GLU A 1 93 ? -6.548 -5.905 12.380 1.00 94.31 93 GLU A C 1
ATOM 695 O O . GLU A 1 93 ? -6.412 -5.424 13.502 1.00 94.31 93 GLU A O 1
ATOM 700 N N . ASP A 1 94 ? -5.559 -6.545 11.748 1.00 93.19 94 ASP A N 1
ATOM 701 C CA . ASP A 1 94 ? -4.207 -6.686 12.298 1.00 93.19 94 ASP A CA 1
ATOM 702 C C . ASP A 1 94 ? -3.347 -5.438 12.027 1.00 93.19 94 ASP A C 1
ATOM 704 O O . ASP A 1 94 ? -2.263 -5.288 12.595 1.00 93.19 94 ASP A O 1
ATOM 708 N N . VAL A 1 95 ? -3.804 -4.532 11.153 1.00 94.56 95 VAL A N 1
ATOM 709 C CA . VAL A 1 95 ? -3.060 -3.321 10.801 1.00 94.56 95 VAL A CA 1
ATOM 710 C C . VAL A 1 95 ? -3.171 -2.297 11.937 1.00 94.56 95 VAL A C 1
ATOM 712 O O . VAL A 1 95 ? -4.282 -1.894 12.300 1.00 94.56 95 VAL A O 1
ATOM 715 N N . PRO A 1 96 ? -2.043 -1.790 12.471 1.00 92.44 96 PRO A N 1
ATOM 716 C CA . PRO A 1 96 ? -2.064 -0.782 13.521 1.00 92.44 96 PRO A CA 1
ATOM 717 C C . PRO A 1 96 ? -2.912 0.438 13.143 1.00 92.44 96 PRO A C 1
ATOM 719 O O . PRO A 1 96 ? -2.709 1.077 12.110 1.00 92.44 96 PRO A O 1
ATOM 722 N N . GLY A 1 97 ? -3.875 0.775 14.002 1.00 92.25 97 GLY A N 1
ATOM 723 C CA . GLY A 1 97 ? -4.757 1.926 13.804 1.00 92.25 97 GLY A CA 1
ATOM 724 C C . GLY A 1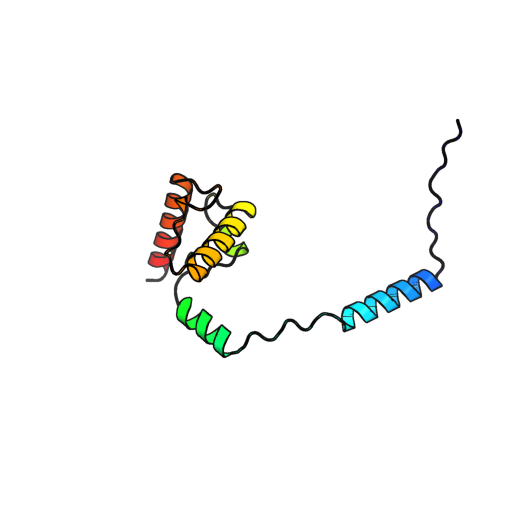 97 ? -5.944 1.687 12.866 1.00 92.25 97 GLY A C 1
ATOM 725 O O . GLY A 1 97 ? -6.713 2.630 12.660 1.00 92.25 97 GLY A O 1
ATOM 726 N N . ILE A 1 98 ? -6.131 0.471 12.340 1.00 95.50 98 ILE A N 1
ATOM 727 C CA . ILE A 1 98 ? -7.331 0.060 11.604 1.00 95.50 98 ILE A CA 1
ATOM 728 C C . ILE A 1 98 ? -8.243 -0.742 12.534 1.00 95.50 98 ILE A C 1
ATOM 730 O O . ILE A 1 98 ? -7.964 -1.875 12.904 1.00 95.50 98 ILE A O 1
ATOM 734 N N . GLY A 1 99 ? -9.363 -0.130 12.921 1.00 94.00 99 GLY A N 1
ATOM 735 C CA . GLY A 1 99 ? -10.408 -0.808 13.686 1.00 94.00 99 GLY A CA 1
ATOM 736 C C . GLY A 1 99 ? -11.400 -1.561 12.791 1.00 94.00 99 GLY A C 1
ATOM 737 O O . GLY A 1 99 ? -11.427 -1.342 11.576 1.00 94.00 99 GLY A O 1
ATOM 738 N N . PRO A 1 100 ? -12.291 -2.379 13.380 1.00 94.56 100 PRO A N 1
ATOM 739 C CA . PRO A 1 100 ? -13.287 -3.154 12.635 1.00 94.56 100 PRO A CA 1
ATOM 740 C C . PRO A 1 100 ? -14.237 -2.276 11.806 1.00 94.56 100 PRO A C 1
ATOM 742 O O . PRO A 1 100 ? -14.622 -2.662 10.702 1.00 94.56 100 PRO A O 1
ATOM 745 N N . GLU A 1 101 ? -14.577 -1.076 12.288 1.00 94.88 101 GLU A N 1
ATOM 746 C CA . GLU A 1 101 ? -15.425 -0.137 11.540 1.00 94.88 101 GLU A CA 1
ATOM 747 C C . GLU A 1 101 ? -14.706 0.449 10.319 1.00 94.88 101 GLU A C 1
ATOM 749 O O . GLU A 1 101 ? -15.259 0.456 9.220 1.00 94.88 101 GLU A O 1
ATOM 754 N N . THR A 1 102 ? -13.442 0.860 10.466 1.00 95.12 102 THR A N 1
ATOM 755 C CA . THR A 1 102 ? -12.620 1.314 9.333 1.00 95.12 102 THR A CA 1
ATOM 756 C C . THR A 1 102 ? -12.416 0.183 8.327 1.00 95.12 102 THR A C 1
ATOM 758 O O . THR A 1 102 ? -12.597 0.383 7.129 1.00 95.12 102 THR A O 1
ATOM 761 N N . ALA A 1 103 ? -12.125 -1.031 8.798 1.00 95.94 103 ALA A N 1
ATOM 762 C CA . ALA A 1 103 ? -11.974 -2.199 7.939 1.00 95.94 103 ALA A CA 1
ATOM 763 C C . ALA A 1 103 ? -13.268 -2.516 7.166 1.00 95.94 103 ALA A C 1
ATOM 765 O O . ALA A 1 103 ? -13.227 -2.821 5.972 1.00 95.94 103 ALA A O 1
ATOM 766 N N . ARG A 1 104 ? -14.438 -2.395 7.811 1.00 95.56 104 ARG A N 1
ATOM 767 C CA . ARG A 1 104 ? -15.746 -2.534 7.152 1.00 95.56 104 ARG A CA 1
ATOM 768 C C . ARG A 1 104 ? -15.963 -1.448 6.093 1.00 95.56 104 ARG A C 1
ATOM 770 O O . ARG A 1 104 ? -16.393 -1.788 4.993 1.00 95.56 104 ARG A O 1
ATOM 777 N N . ALA A 1 105 ? -15.642 -0.188 6.388 1.00 95.56 105 ALA A N 1
ATOM 778 C CA . ALA A 1 105 ? -15.776 0.920 5.440 1.00 95.56 105 ALA A CA 1
ATOM 779 C C . ALA A 1 105 ? -14.885 0.732 4.201 1.00 95.56 105 ALA A C 1
ATOM 781 O O . ALA A 1 105 ? -15.362 0.869 3.077 1.00 95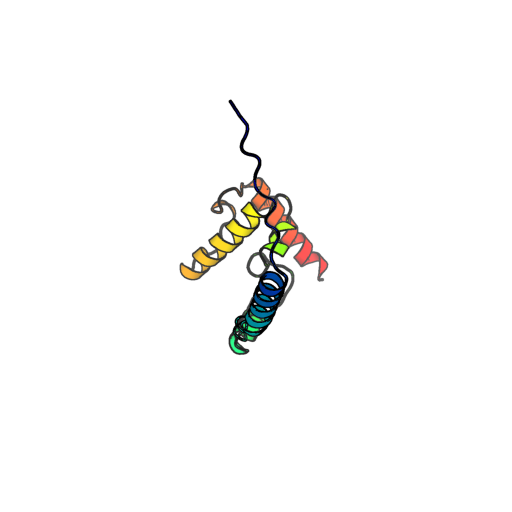.56 105 ALA A O 1
ATOM 782 N N . ILE A 1 106 ? -13.628 0.323 4.398 1.00 95.25 106 ILE A N 1
ATOM 783 C CA . ILE A 1 106 ? -12.697 0.006 3.307 1.00 95.25 106 ILE A CA 1
ATOM 784 C C . ILE A 1 106 ? -13.247 -1.131 2.436 1.00 95.25 106 ILE A C 1
ATOM 786 O O . ILE A 1 106 ? -13.282 -1.020 1.212 1.00 95.25 106 ILE A O 1
ATOM 790 N N . ARG A 1 107 ? -13.717 -2.228 3.045 1.00 94.38 107 ARG A N 1
ATOM 791 C CA . ARG A 1 107 ? -14.303 -3.351 2.292 1.00 94.38 107 ARG A CA 1
ATOM 792 C C . ARG A 1 107 ? -15.548 -2.933 1.508 1.00 94.38 107 ARG A C 1
ATOM 794 O O . ARG A 1 107 ? -15.721 -3.372 0.374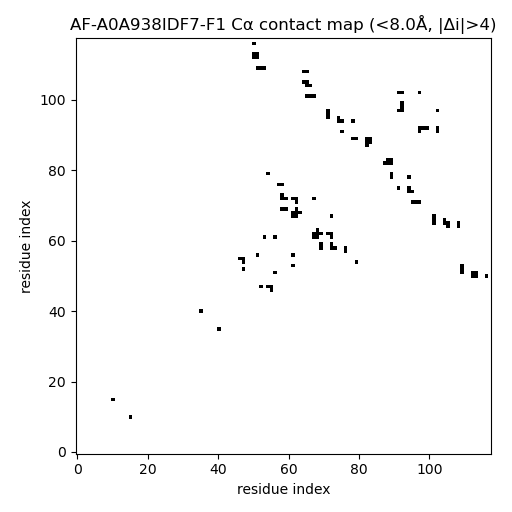 1.00 94.38 107 ARG A O 1
ATOM 801 N N . ALA A 1 108 ? -16.392 -2.076 2.082 1.00 94.31 108 ALA A N 1
ATOM 802 C CA . ALA A 1 108 ? -17.562 -1.535 1.398 1.00 94.31 108 ALA A CA 1
ATOM 803 C C . ALA A 1 108 ? -17.178 -0.645 0.201 1.00 94.31 108 ALA A C 1
ATOM 805 O O . ALA A 1 108 ? -17.837 -0.727 -0.836 1.00 94.31 108 ALA A O 1
ATOM 806 N N . GLU A 1 109 ? -16.107 0.149 0.319 1.00 94.06 109 GLU A N 1
ATOM 807 C CA . GLU A 1 109 ? -15.562 0.954 -0.782 1.00 94.06 109 GLU A CA 1
ATOM 808 C C . GLU A 1 109 ? -15.146 0.069 -1.958 1.00 94.06 109 GLU A C 1
ATOM 810 O O . GLU A 1 109 ? -15.646 0.234 -3.068 1.00 94.06 109 GLU A O 1
ATOM 815 N N . TYR A 1 110 ? -14.299 -0.932 -1.712 1.00 92.44 110 TYR A N 1
ATOM 816 C CA . TYR A 1 110 ? -13.848 -1.831 -2.775 1.00 92.44 110 TYR A CA 1
ATOM 817 C C . TYR A 1 110 ? -15.000 -2.636 -3.388 1.00 92.44 110 TYR A C 1
ATOM 819 O O . TYR A 1 110 ? -15.043 -2.813 -4.602 1.00 92.44 110 TYR A O 1
ATOM 827 N N . ALA A 1 111 ? -15.982 -3.064 -2.587 1.00 91.50 111 ALA A N 1
ATOM 828 C CA . ALA A 1 111 ? -17.174 -3.730 -3.111 1.00 91.50 111 ALA A CA 1
ATOM 829 C C . ALA A 1 111 ? -18.025 -2.804 -3.996 1.00 91.50 111 ALA A C 1
ATOM 831 O O . ALA A 1 111 ? -18.648 -3.264 -4.952 1.00 91.50 111 ALA A O 1
ATOM 832 N N . ARG A 1 112 ? -18.075 -1.500 -3.694 1.00 91.31 112 ARG A N 1
ATOM 833 C CA . ARG A 1 112 ? -18.724 -0.503 -4.554 1.00 91.31 112 ARG A CA 1
ATOM 834 C C . ARG A 1 112 ? -17.949 -0.314 -5.856 1.00 91.31 112 ARG A C 1
ATOM 836 O O . ARG A 1 112 ? -18.574 -0.339 -6.910 1.00 91.31 112 ARG A O 1
ATOM 843 N N . LEU A 1 113 ? -16.628 -0.153 -5.784 1.00 89.12 113 LEU A N 1
ATOM 844 C CA . LEU A 1 113 ? -15.773 0.025 -6.962 1.00 89.12 113 LEU A CA 1
ATOM 845 C C . LEU A 1 113 ? -15.846 -1.181 -7.904 1.00 89.12 113 LEU A C 1
ATOM 847 O O . LEU A 1 113 ? -15.936 -0.998 -9.113 1.00 89.12 113 LEU A O 1
ATOM 851 N N . ALA A 1 114 ? -15.899 -2.399 -7.358 1.00 87.00 114 ALA A N 1
ATOM 852 C CA . ALA A 1 114 ? -16.047 -3.618 -8.148 1.00 87.00 114 ALA A CA 1
ATOM 853 C C . ALA A 1 114 ? -17.372 -3.673 -8.935 1.00 87.00 114 ALA A C 1
ATOM 855 O O . ALA A 1 114 ? -17.377 -4.136 -10.068 1.00 87.00 114 ALA A O 1
ATOM 856 N N . ARG A 1 115 ? -18.479 -3.166 -8.367 1.00 86.25 115 ARG A N 1
ATOM 857 C CA . ARG A 1 115 ? -19.801 -3.128 -9.029 1.00 86.25 115 ARG A CA 1
ATOM 858 C C . ARG A 1 115 ? -19.960 -2.002 -10.051 1.00 86.25 115 ARG A C 1
ATOM 860 O O . ARG A 1 115 ? -20.837 -2.074 -10.895 1.00 86.25 115 ARG A O 1
ATOM 867 N N . GLY A 1 116 ? -19.167 -0.934 -9.953 1.00 77.06 116 GLY A N 1
ATOM 868 C CA . GLY A 1 116 ? -19.229 0.198 -10.888 1.00 77.06 116 GLY A CA 1
ATOM 869 C C . GLY A 1 116 ? -18.551 -0.059 -12.238 1.00 77.06 116 GLY A C 1
ATOM 870 O O . GLY A 1 116 ? -18.539 0.833 -13.079 1.00 77.06 116 GLY A O 1
ATOM 871 N N . HIS A 1 117 ? -17.955 -1.240 -12.414 1.00 58.66 117 HIS A N 1
ATOM 872 C CA . HIS A 1 117 ? -17.223 -1.662 -13.610 1.00 58.66 117 HIS A CA 1
ATOM 873 C C . HIS A 1 117 ? -17.971 -2.722 -14.450 1.00 58.66 117 HIS A C 1
ATOM 875 O O . HIS A 1 117 ? -17.389 -3.225 -15.412 1.00 58.66 117 HIS A O 1
ATOM 881 N N . GLU A 1 118 ? -19.219 -3.055 -14.093 1.00 51.19 118 GLU A N 1
ATOM 882 C CA . GLU A 1 118 ? -20.148 -3.888 -14.887 1.00 51.19 118 GLU A CA 1
ATOM 883 C C . GLU A 1 118 ? -21.008 -3.023 -15.820 1.00 51.19 118 GLU A C 1
ATOM 885 O O . GLU A 1 118 ? -21.229 -3.454 -16.975 1.00 51.19 118 GLU A O 1
#

Sequence (118 aa):
MESDAPERLEWPVWGFVGALGAGLLLQRLEPARPPIPEAARAFVESRCAGPRSLLCDSAFELEALPGVGEVRALAIAQARWEAGVAGRPLVLEDVPGIGPETARAIRAEYARLARGHE

Secondary structure (DSSP, 8-state):
----PPP-----HHHHHHHHHHHHHHHHT---PPPPPHHHHHHHHHHH-SS--TTT--HHHHHTSTT--HHHHHHHHHHHHHHHHTT----GGGSTT--HHHHHHHHHHHHHHHHTT-

Solvent-accessible surface area (backbone atoms only — not comparable to full-atom values): 7154 Å² total; per-residue (Å²): 141,80,82,87,71,81,76,78,83,75,71,53,71,67,53,52,52,51,51,52,51,51,50,56,50,51,65,73,59,56,74,74,74,74,77,76,51,67,70,57,50,53,49,48,48,70,75,51,68,70,66,80,43,89,91,62,54,48,52,74,60,39,34,74,37,65,89,27,44,68,74,41,15,49,34,47,53,50,45,45,52,53,19,59,76,70,75,45,82,75,56,58,67,77,27,71,93,36,45,70,66,41,42,50,45,43,52,52,49,42,55,50,55,56,61,75,75,117

Radius of gyration: 23.82 Å; Cα contacts (8 Å, |Δi|>4): 66; chains: 1; bounding box: 52×59×46 Å

Nearest PDB structures (foldseek):
  2edu-assembly1_A  TM=5.350E-01  e=3.169E-01  Homo sapiens

Foldseek 3Di:
DDDDDDDDCPQDVVNVVVVVVVVVVVVVVPPPPPPQPVVNVVVLCVVVVAWDDLLNDQLVRQCVFVPDHSVQSVQSVVQSVVCVVVVHDRDQCPRPPRHPVSVVSRVVVRVVRRVVVD

Mean predicted aligned error: 11.39 Å

pLDDT: mean 84.3, std 12.11, range [44.78, 96.25]